Protein AF-A0A1N7DL48-F1 (afdb_monomer_lite)

Foldseek 3Di:
DVVLLCQLPVDLPRDLCSLVVVLVVLVVVLLVQLVVVQVVVLVVVLVVLCCQQPVVCVVPVVDDRPDPCSVVVSVVCVVPPDRQDDSLLSSLVSLLPPSVVVSVVSVVSSQCSQDVSDPPDDSQCSLADDPRGNVVVCVVSVVVNVVSVCSNPPDDDDSDDPPDDPDPPPPVPPDD

Secondary structure (DSSP, 8-state):
-HHHHHHHHH-TTS-THHHHHHHHHHHHHHHHHHHHHHHHHHHHHHHHHHIIIIIIHHH-TTSPPSSTTHHHHHHHHHHS----S-HHHHHHHHIIIIIHHHHHHHHHHHHHHHHHSSTTS-HHHHT-BTTB-HHHHHHHHHHHHHHHHHHHH------S--------TTGGG---

pLDDT: mean 85.5, std 14.34, range [40.66, 98.31]

Organism: NCBI:txid308853

Structure (mmCIF, N/CA/C/O backbone):
data_AF-A0A1N7DL48-F1
#
_entry.id   AF-A0A1N7DL48-F1
#
loop_
_atom_site.group_PDB
_atom_site.id
_atom_site.type_symbol
_atom_site.label_atom_id
_atom_site.label_alt_id
_atom_site.label_comp_id
_atom_site.label_asym_id
_atom_site.label_entity_id
_atom_site.label_seq_id
_atom_site.pdbx_PDB_ins_code
_atom_site.Cartn_x
_atom_site.Cartn_y
_atom_site.Cartn_z
_atom_site.occupancy
_atom_site.B_iso_or_equiv
_atom_site.auth_seq_id
_atom_site.auth_comp_id
_atom_site.auth_asym_id
_atom_site.auth_atom_id
_atom_site.pdbx_PDB_model_num
ATOM 1 N N . MET A 1 1 ? 0.931 8.678 10.208 1.00 83.44 1 MET A N 1
ATOM 2 C CA . MET A 1 1 ? 0.704 7.641 11.242 1.00 83.44 1 MET A CA 1
ATOM 3 C C . MET A 1 1 ? 0.841 8.172 12.660 1.00 83.44 1 MET A C 1
ATOM 5 O O . MET A 1 1 ? -0.102 7.988 13.411 1.00 83.44 1 MET A O 1
ATOM 9 N N . ALA A 1 2 ? 1.936 8.859 13.020 1.00 88.94 2 ALA A N 1
ATOM 10 C CA . ALA A 1 2 ? 2.145 9.377 14.381 1.00 88.94 2 ALA A CA 1
ATOM 11 C C . ALA A 1 2 ? 0.932 10.140 14.945 1.00 88.94 2 ALA A C 1
ATOM 13 O O . ALA A 1 2 ? 0.428 9.758 15.987 1.00 88.94 2 ALA A O 1
ATOM 14 N N . ALA A 1 3 ? 0.379 11.111 14.207 1.00 92.19 3 ALA A N 1
ATOM 15 C CA . ALA A 1 3 ? -0.801 11.861 14.652 1.00 92.19 3 ALA A CA 1
ATOM 16 C C . ALA A 1 3 ? -2.035 10.980 14.941 1.00 92.19 3 ALA A C 1
ATOM 18 O O . ALA A 1 3 ? -2.717 11.198 15.936 1.00 92.19 3 ALA A O 1
ATOM 19 N N . ILE A 1 4 ? -2.297 9.965 14.104 1.00 93.25 4 ILE A N 1
ATOM 20 C CA . ILE A 1 4 ? -3.422 9.036 14.301 1.00 93.25 4 ILE A CA 1
ATOM 21 C C . ILE A 1 4 ? -3.208 8.219 15.572 1.00 93.25 4 ILE A C 1
ATOM 23 O O . ILE A 1 4 ? -4.133 8.093 16.361 1.00 93.25 4 ILE A O 1
ATOM 27 N N . LEU A 1 5 ? -1.997 7.699 15.790 1.00 94.06 5 LEU A N 1
ATOM 28 C CA . LEU A 1 5 ? -1.677 6.933 16.994 1.00 94.06 5 LEU A CA 1
ATOM 29 C C . LEU A 1 5 ? -1.734 7.815 18.245 1.00 94.06 5 LEU A C 1
ATOM 31 O O . LEU A 1 5 ? -2.392 7.455 19.212 1.00 94.06 5 LEU A O 1
ATOM 35 N N . THR A 1 6 ? -1.122 8.999 18.214 1.00 94.62 6 THR A N 1
ATOM 36 C CA . THR A 1 6 ? -1.173 9.955 19.326 1.00 94.62 6 THR A CA 1
ATOM 37 C C . THR A 1 6 ? -2.610 10.294 19.703 1.00 94.62 6 THR A C 1
ATOM 39 O O . THR A 1 6 ? -2.944 10.264 20.881 1.00 94.62 6 THR A O 1
ATOM 42 N N . TRP A 1 7 ? -3.473 10.572 18.723 1.00 94.25 7 TRP A N 1
ATOM 43 C CA . TRP A 1 7 ? -4.881 10.844 18.993 1.00 94.25 7 TRP A CA 1
ATOM 44 C C . TRP A 1 7 ? -5.623 9.592 19.471 1.00 94.25 7 TRP A C 1
ATOM 46 O O . TRP A 1 7 ? -6.312 9.648 20.479 1.00 94.25 7 TRP A O 1
ATOM 56 N N . ALA A 1 8 ? -5.438 8.435 18.829 1.00 93.00 8 ALA A N 1
ATOM 57 C CA . ALA A 1 8 ? -6.088 7.185 19.232 1.00 93.00 8 ALA A CA 1
ATOM 58 C C . ALA A 1 8 ? -5.807 6.812 20.696 1.00 93.00 8 ALA A C 1
ATOM 60 O O . ALA A 1 8 ? -6.681 6.269 21.363 1.00 93.00 8 ALA A O 1
ATOM 61 N N . PHE A 1 9 ? -4.606 7.119 21.193 1.00 93.25 9 PHE A N 1
ATOM 62 C CA . PHE A 1 9 ? -4.165 6.791 22.549 1.00 93.25 9 PHE A CA 1
ATOM 63 C C . PHE A 1 9 ? -4.259 7.946 23.555 1.00 93.25 9 PHE A C 1
ATOM 65 O O . PHE A 1 9 ? -3.932 7.739 24.721 1.00 93.25 9 PHE A O 1
ATOM 72 N N . SER A 1 10 ? -4.708 9.143 23.160 1.00 93.12 10 SER A N 1
ATOM 73 C CA . SER A 1 10 ? -4.767 10.295 24.076 1.00 93.12 10 SER A CA 1
ATOM 74 C C . SER A 1 10 ? -5.903 10.227 25.101 1.00 93.12 10 SER A C 1
ATOM 76 O O . SER A 1 10 ? -5.821 10.884 26.135 1.00 93.12 10 SER A O 1
ATOM 78 N N . SER A 1 11 ? -6.950 9.442 24.837 1.00 90.00 11 SER A N 1
ATOM 79 C CA . SER A 1 11 ? -8.066 9.203 25.758 1.00 90.00 11 SER A CA 1
ATOM 80 C C . SER A 1 11 ? -8.594 7.774 25.597 1.00 90.00 11 SER A C 1
ATOM 82 O O . SER A 1 11 ? -8.664 7.299 24.462 1.00 90.00 11 SER A O 1
ATOM 84 N N . PRO A 1 12 ? -9.003 7.072 26.671 1.00 86.69 12 PRO A N 1
ATOM 85 C CA . PRO A 1 12 ? -9.733 5.802 26.589 1.00 86.69 12 PRO A CA 1
ATOM 86 C C . PRO A 1 12 ? -11.017 5.867 25.749 1.00 86.69 12 PRO A C 1
ATOM 88 O O . PRO A 1 12 ? -11.323 4.900 25.062 1.00 86.69 12 PRO A O 1
ATOM 91 N N . ASP A 1 13 ? -11.695 7.016 25.711 1.00 87.88 13 ASP A N 1
ATOM 92 C CA . ASP A 1 13 ? -12.981 7.178 25.009 1.00 87.88 13 ASP A CA 1
ATOM 93 C C . ASP A 1 13 ? -12.835 7.285 23.483 1.00 87.88 13 ASP A C 1
ATOM 95 O O . ASP A 1 13 ? -13.817 7.222 22.741 1.00 87.88 13 ASP A O 1
ATOM 99 N N . ASN A 1 14 ? -11.607 7.459 22.983 1.00 92.12 14 ASN A N 1
ATOM 100 C CA . ASN A 1 14 ? -11.383 7.586 21.550 1.00 92.12 14 ASN A CA 1
ATOM 101 C C . ASN A 1 14 ? -11.672 6.262 20.822 1.00 92.12 14 ASN A C 1
ATOM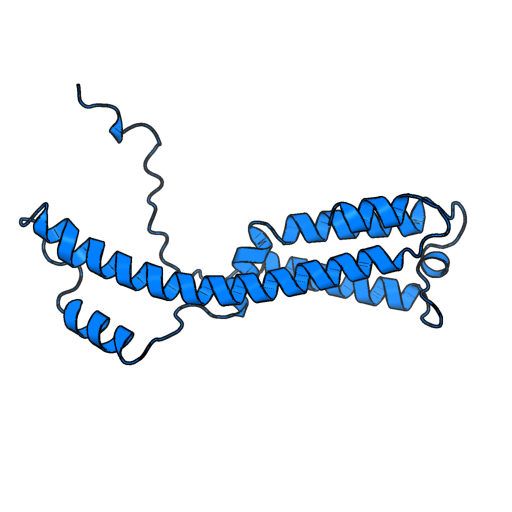 103 O O . ASN A 1 14 ? -11.233 5.188 21.246 1.00 92.12 14 ASN A O 1
ATOM 107 N N . PRO A 1 15 ? -12.345 6.306 19.668 1.00 92.50 15 PRO A N 1
ATOM 108 C CA . PRO A 1 15 ? -12.725 5.098 18.960 1.00 92.50 15 PRO A CA 1
ATOM 109 C C . PRO A 1 15 ? -11.514 4.330 18.423 1.00 92.50 15 PRO A C 1
ATOM 111 O O . PRO A 1 15 ? -10.711 4.866 17.658 1.00 92.50 15 PRO A O 1
ATOM 114 N N . HIS A 1 16 ? -11.419 3.034 18.735 1.00 92.94 16 HIS A N 1
ATOM 115 C CA . HIS A 1 16 ? -10.347 2.163 18.232 1.00 92.94 16 HIS A CA 1
ATOM 116 C C . HIS A 1 16 ? -10.322 2.063 16.691 1.00 92.94 16 HIS A C 1
ATOM 118 O O . HIS A 1 16 ? -9.254 1.885 16.097 1.00 92.94 16 HIS A O 1
ATOM 124 N N . TYR A 1 17 ? -11.467 2.251 16.020 1.00 93.94 17 TYR A N 1
ATOM 125 C CA . TYR A 1 17 ? -11.568 2.219 14.557 1.00 93.94 17 TYR A CA 1
ATOM 126 C C . TYR A 1 17 ? -10.770 3.326 13.850 1.00 93.94 17 TYR A C 1
ATOM 128 O O . TYR A 1 17 ? -10.480 3.195 12.662 1.00 93.94 17 TYR A O 1
ATOM 136 N N . ILE A 1 18 ? -10.335 4.383 14.548 1.00 95.44 18 ILE A N 1
ATOM 137 C CA . ILE A 1 18 ? -9.468 5.405 13.941 1.00 95.44 18 ILE A CA 1
ATOM 138 C C . ILE A 1 18 ? -8.111 4.833 13.502 1.00 95.44 18 ILE A C 1
ATOM 140 O O . ILE A 1 18 ? -7.535 5.280 12.512 1.00 95.44 18 ILE A O 1
ATOM 144 N N . VAL A 1 19 ? -7.608 3.802 14.192 1.00 96.50 19 VAL A N 1
ATOM 145 C CA . VAL A 1 19 ? -6.368 3.120 13.794 1.00 96.50 19 VAL A CA 1
ATOM 146 C C . VAL A 1 19 ? -6.576 2.390 12.463 1.00 96.50 19 VAL A C 1
ATOM 148 O O . VAL A 1 19 ? -5.687 2.415 11.614 1.00 96.50 19 VAL A O 1
ATOM 151 N N . LEU A 1 20 ? -7.777 1.844 12.227 1.00 96.75 20 LEU A N 1
ATOM 152 C CA . LEU A 1 20 ? -8.156 1.223 10.951 1.00 96.75 20 LEU A CA 1
ATOM 153 C C . LEU A 1 20 ? -8.251 2.252 9.816 1.00 96.75 20 LEU A C 1
ATOM 155 O O . LEU A 1 20 ? -7.854 1.960 8.693 1.00 96.75 20 LEU A O 1
ATOM 159 N N . VAL A 1 21 ? -8.676 3.489 10.098 1.00 96.50 21 VAL A N 1
ATOM 160 C CA . VAL A 1 21 ? -8.569 4.594 9.122 1.00 96.50 21 VAL A CA 1
ATOM 161 C C . VAL A 1 21 ? -7.102 4.848 8.753 1.00 96.50 21 VAL A C 1
ATOM 163 O O . VAL A 1 21 ? -6.780 5.089 7.590 1.00 96.50 21 VAL A O 1
ATOM 166 N N . GLY A 1 22 ? -6.192 4.733 9.725 1.00 97.56 22 GLY A N 1
ATOM 167 C CA . GLY A 1 22 ? -4.751 4.769 9.483 1.00 97.56 22 GLY A CA 1
ATOM 168 C C . GLY A 1 22 ? -4.265 3.663 8.545 1.00 97.56 22 GLY A C 1
ATOM 169 O O . GLY A 1 22 ? -3.436 3.943 7.682 1.00 97.56 22 GLY A O 1
ATOM 170 N N . VAL A 1 23 ? -4.804 2.445 8.672 1.00 97.94 23 VAL A N 1
ATOM 171 C CA . VAL A 1 23 ? -4.502 1.314 7.773 1.00 97.94 23 VAL A CA 1
ATOM 172 C C . VAL A 1 23 ? -4.904 1.663 6.341 1.00 97.94 23 VAL A C 1
ATOM 174 O O . VAL A 1 23 ? -4.051 1.654 5.456 1.00 97.94 23 VAL A O 1
ATOM 177 N N . LEU A 1 24 ? -6.143 2.124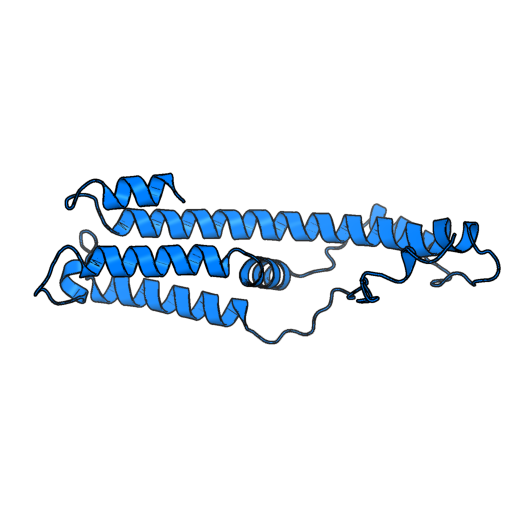 6.138 1.00 97.31 24 LEU A N 1
ATOM 178 C CA . LEU A 1 24 ? -6.641 2.532 4.818 1.00 97.31 24 LEU A CA 1
ATOM 179 C C . LEU A 1 24 ? -5.798 3.648 4.187 1.00 97.31 24 LEU A C 1
ATOM 181 O O . LEU A 1 24 ? -5.524 3.630 2.986 1.00 97.31 24 LEU A O 1
ATOM 185 N N . ALA A 1 25 ? -5.360 4.623 4.988 1.00 97.62 25 ALA A N 1
ATOM 186 C CA . ALA A 1 25 ? -4.483 5.682 4.505 1.00 97.62 25 ALA A CA 1
ATOM 187 C C . ALA A 1 25 ? -3.125 5.123 4.045 1.00 97.62 25 ALA A C 1
ATOM 189 O O . ALA A 1 25 ? -2.637 5.501 2.980 1.00 97.62 25 ALA A O 1
ATOM 190 N N . VAL A 1 26 ? -2.522 4.212 4.817 1.00 97.88 26 VAL A N 1
ATOM 191 C CA . VAL A 1 26 ? -1.257 3.551 4.457 1.00 97.88 26 VAL A CA 1
ATOM 192 C C . VAL A 1 26 ? -1.407 2.716 3.184 1.00 97.88 26 VAL A C 1
ATOM 194 O O . VAL A 1 26 ? -0.527 2.787 2.327 1.00 97.88 26 VAL A O 1
ATOM 197 N N . ASP A 1 27 ? -2.522 2.009 3.004 1.00 97.38 27 ASP A N 1
ATOM 198 C CA . ASP A 1 27 ? -2.807 1.259 1.774 1.00 97.38 27 ASP A CA 1
ATOM 199 C C . ASP A 1 27 ? -2.975 2.176 0.559 1.00 97.38 27 ASP A C 1
ATOM 201 O O . ASP A 1 27 ? -2.457 1.897 -0.524 1.00 97.38 27 ASP A O 1
ATOM 205 N N . MET A 1 28 ? -3.637 3.322 0.728 1.00 97.62 28 MET A N 1
ATOM 206 C CA . MET A 1 28 ? -3.733 4.324 -0.332 1.00 97.62 28 MET A CA 1
ATOM 207 C C . MET A 1 28 ? -2.342 4.838 -0.732 1.00 97.62 28 MET A C 1
ATOM 209 O O . MET A 1 28 ? -2.034 4.915 -1.924 1.00 97.62 28 MET A O 1
ATOM 213 N N . PHE A 1 29 ? -1.479 5.141 0.243 1.00 97.38 29 PHE A N 1
ATOM 214 C CA . PHE A 1 29 ? -0.092 5.525 -0.031 1.00 97.38 29 PHE A CA 1
ATOM 215 C C . PHE A 1 29 ? 0.687 4.406 -0.729 1.00 97.38 29 PHE A C 1
ATOM 217 O O . PHE A 1 29 ? 1.414 4.692 -1.680 1.00 97.38 29 PHE A O 1
ATOM 224 N N . LEU A 1 30 ? 0.491 3.144 -0.337 1.00 97.00 30 LEU A N 1
ATOM 225 C CA . LEU A 1 30 ? 1.093 1.989 -1.006 1.00 97.00 30 LEU A CA 1
ATOM 226 C C . LEU A 1 30 ? 0.694 1.935 -2.483 1.00 97.00 30 LEU A C 1
ATOM 228 O O . LEU A 1 30 ? 1.558 1.759 -3.340 1.00 97.00 30 LEU A O 1
ATOM 232 N N . LEU A 1 31 ? -0.587 2.131 -2.802 1.00 96.38 31 LEU A N 1
ATOM 233 C CA . LEU A 1 31 ? -1.071 2.127 -4.184 1.00 96.38 31 LEU A CA 1
ATOM 234 C C . LEU A 1 31 ? -0.511 3.294 -5.006 1.00 96.38 31 LEU A C 1
ATOM 236 O O . LEU A 1 31 ? -0.106 3.094 -6.153 1.00 96.38 31 LEU A O 1
ATOM 240 N N . ILE A 1 32 ? -0.465 4.500 -4.433 1.00 96.69 32 ILE A N 1
ATOM 241 C CA . ILE A 1 32 ? 0.131 5.677 -5.084 1.00 96.69 32 ILE A CA 1
ATOM 242 C C . ILE A 1 32 ? 1.619 5.429 -5.352 1.00 96.69 32 ILE A C 1
ATOM 244 O O . ILE A 1 32 ? 2.096 5.637 -6.469 1.00 96.69 32 ILE A O 1
ATOM 248 N N . GLU A 1 33 ? 2.345 4.930 -4.354 1.00 95.94 33 GLU A N 1
ATOM 249 C CA . GLU A 1 33 ? 3.773 4.648 -4.459 1.00 95.94 33 GLU A CA 1
ATOM 250 C C . GLU A 1 33 ? 4.064 3.526 -5.454 1.00 95.94 33 GLU A C 1
ATOM 252 O O . GLU A 1 33 ? 5.037 3.607 -6.203 1.00 95.94 33 GLU A O 1
ATOM 257 N N . ALA A 1 34 ? 3.226 2.489 -5.488 1.00 94.25 34 ALA A N 1
ATOM 258 C CA . ALA A 1 34 ? 3.342 1.399 -6.442 1.00 94.25 34 ALA A CA 1
ATOM 259 C C . ALA A 1 34 ? 3.152 1.908 -7.873 1.00 94.25 34 ALA A C 1
ATOM 261 O O . ALA A 1 34 ? 3.959 1.574 -8.730 1.00 94.25 34 ALA A O 1
ATOM 262 N N . ARG A 1 35 ? 2.158 2.769 -8.137 1.00 92.31 35 ARG A N 1
ATOM 263 C CA . ARG A 1 35 ? 1.986 3.398 -9.461 1.00 92.31 35 ARG A CA 1
ATOM 264 C C . ARG A 1 35 ? 3.209 4.227 -9.847 1.00 92.31 35 ARG A C 1
ATOM 266 O O . ARG A 1 35 ? 3.795 3.976 -10.894 1.00 92.31 35 ARG A O 1
ATOM 273 N N . ARG A 1 36 ? 3.659 5.112 -8.951 1.00 92.81 36 ARG A N 1
ATOM 274 C CA . ARG A 1 36 ? 4.854 5.944 -9.161 1.00 92.81 36 ARG A CA 1
ATOM 275 C C . ARG A 1 36 ? 6.114 5.111 -9.405 1.00 92.81 36 ARG A C 1
ATOM 277 O O . ARG A 1 36 ? 6.978 5.499 -10.183 1.00 92.81 36 ARG A O 1
ATOM 284 N N . TYR A 1 37 ? 6.233 3.969 -8.732 1.00 90.88 37 TYR A N 1
ATOM 285 C CA . TYR A 1 37 ? 7.354 3.053 -8.913 1.00 90.88 37 TYR A CA 1
ATOM 286 C C . TYR A 1 37 ? 7.397 2.457 -10.323 1.00 90.88 37 TYR A C 1
ATOM 288 O O . TYR A 1 37 ? 8.486 2.331 -10.868 1.00 90.88 37 TYR A O 1
ATOM 296 N N . ARG A 1 38 ? 6.242 2.159 -10.934 1.00 90.25 38 ARG A N 1
ATOM 297 C CA . ARG A 1 38 ? 6.179 1.669 -12.322 1.00 90.25 38 ARG A CA 1
ATOM 298 C C . ARG A 1 38 ? 6.665 2.719 -13.312 1.00 90.25 38 ARG A C 1
ATOM 300 O O . ARG A 1 38 ? 7.446 2.393 -14.195 1.00 90.25 38 ARG A O 1
ATOM 307 N N . ASP A 1 39 ? 6.262 3.972 -13.125 1.00 88.94 39 ASP A N 1
ATOM 308 C CA . ASP A 1 39 ? 6.712 5.070 -13.989 1.00 88.94 39 ASP A CA 1
ATOM 309 C C . ASP A 1 39 ? 8.226 5.298 -13.854 1.00 88.94 39 ASP A C 1
ATOM 311 O O . ASP A 1 39 ? 8.939 5.473 -14.845 1.00 88.94 39 ASP A O 1
ATOM 315 N N . TYR A 1 40 ? 8.737 5.239 -12.618 1.00 88.50 40 TYR A N 1
ATOM 316 C CA . TYR A 1 40 ? 10.171 5.337 -12.350 1.00 88.50 40 TYR A CA 1
ATOM 317 C C . TYR A 1 40 ? 10.961 4.189 -12.987 1.00 88.50 40 TYR A C 1
ATOM 319 O O . TYR A 1 40 ? 12.052 4.422 -13.502 1.00 88.50 40 TYR A O 1
ATOM 327 N N . ASP A 1 41 ? 10.423 2.969 -12.973 1.00 87.62 41 ASP A N 1
ATOM 328 C CA . ASP A 1 41 ? 11.075 1.799 -13.560 1.00 87.62 41 ASP A CA 1
ATOM 329 C C . ASP A 1 41 ? 11.283 1.956 -15.076 1.00 87.62 41 ASP A C 1
ATOM 331 O O . ASP A 1 41 ? 12.380 1.713 -15.581 1.00 87.62 41 ASP A O 1
ATOM 335 N N . VAL A 1 42 ? 10.289 2.503 -15.789 1.00 88.38 42 VAL A N 1
ATOM 336 C CA . VAL A 1 42 ? 10.418 2.829 -17.221 1.00 88.38 42 VAL A CA 1
ATOM 337 C C . VAL A 1 42 ? 11.545 3.838 -17.455 1.00 88.38 42 VAL A C 1
ATOM 339 O O . VAL A 1 42 ? 12.411 3.624 -18.306 1.00 88.38 42 VAL A O 1
ATOM 342 N N . TYR A 1 43 ? 11.573 4.931 -16.687 1.00 88.69 43 TYR A N 1
ATOM 343 C CA . TYR A 1 43 ? 12.624 5.942 -16.823 1.00 88.69 43 TYR A CA 1
ATOM 344 C C . TYR A 1 43 ? 14.011 5.371 -16.507 1.00 88.69 43 TYR A C 1
ATOM 346 O O . TYR A 1 43 ? 14.967 5.602 -17.250 1.00 88.69 43 TYR A O 1
ATOM 354 N N . ARG A 1 44 ? 14.115 4.580 -15.435 1.00 89.38 44 ARG A N 1
ATOM 355 C CA . ARG A 1 44 ? 15.352 3.907 -15.039 1.00 89.38 44 ARG A CA 1
ATOM 356 C C . ARG A 1 44 ? 15.867 3.005 -16.157 1.00 89.38 44 ARG A C 1
ATOM 358 O O . ARG A 1 44 ? 17.047 3.092 -16.483 1.00 89.38 44 ARG A O 1
ATOM 365 N N . ALA A 1 45 ? 15.005 2.189 -16.763 1.00 87.00 45 ALA A N 1
ATOM 366 C CA . ALA A 1 45 ? 15.398 1.285 -17.840 1.00 87.00 45 ALA A CA 1
ATOM 367 C C . ALA A 1 45 ? 15.950 2.040 -19.064 1.00 87.00 45 ALA A C 1
ATOM 369 O O . ALA A 1 45 ? 16.951 1.623 -19.641 1.00 87.00 45 ALA A O 1
ATOM 370 N N . ARG A 1 46 ? 15.355 3.184 -19.428 1.00 91.25 46 ARG A N 1
ATOM 371 C CA . ARG A 1 46 ? 15.841 4.040 -20.530 1.00 91.25 46 ARG A CA 1
ATOM 372 C C . ARG A 1 46 ? 17.214 4.629 -20.246 1.00 91.25 46 ARG A C 1
ATOM 374 O O . ARG A 1 46 ? 18.112 4.551 -21.081 1.00 91.25 46 ARG A O 1
ATOM 381 N N . VAL A 1 47 ? 17.375 5.214 -19.058 1.00 91.81 47 VAL A N 1
ATOM 382 C CA . VAL A 1 47 ? 18.653 5.792 -18.624 1.00 91.81 47 VAL A CA 1
ATOM 383 C C . VAL A 1 47 ? 19.727 4.717 -18.586 1.00 91.81 47 VAL A C 1
ATOM 385 O O . VAL A 1 47 ? 20.843 4.956 -19.033 1.00 91.81 47 VAL A O 1
ATOM 388 N N . ARG A 1 48 ? 19.389 3.523 -18.104 1.00 89.12 48 ARG A N 1
ATOM 389 C CA . ARG A 1 48 ? 20.322 2.409 -18.035 1.00 89.12 48 ARG A CA 1
ATOM 390 C C . ARG A 1 48 ? 20.778 1.935 -19.411 1.00 89.12 48 ARG A C 1
ATOM 392 O O . ARG A 1 48 ? 21.976 1.777 -19.620 1.00 89.12 48 ARG A O 1
ATOM 399 N N . LEU A 1 49 ? 19.848 1.794 -20.352 1.00 89.00 49 LEU A N 1
ATOM 400 C CA . LEU A 1 49 ? 20.144 1.411 -21.730 1.00 89.00 49 LEU A CA 1
ATOM 401 C C . LEU A 1 49 ? 21.079 2.436 -22.405 1.00 89.00 49 LEU A C 1
ATOM 403 O O . LEU A 1 49 ? 22.039 2.041 -23.069 1.00 89.00 49 LEU A O 1
ATOM 407 N N . LEU A 1 50 ? 20.880 3.737 -22.150 1.00 90.69 50 LEU A N 1
ATOM 408 C CA . LEU A 1 50 ? 21.814 4.799 -22.554 1.00 90.69 50 LEU A CA 1
ATOM 409 C C . LEU A 1 50 ? 23.173 4.692 -21.848 1.00 90.69 50 LEU A C 1
ATOM 411 O O . LEU A 1 50 ? 24.214 4.809 -22.487 1.00 90.69 50 LEU A O 1
ATOM 415 N N . GLN A 1 51 ? 23.193 4.477 -20.534 1.00 90.38 51 GLN A N 1
ATOM 416 C CA . GLN A 1 51 ? 24.437 4.358 -19.771 1.00 90.38 51 GLN A CA 1
ATOM 417 C C . GLN A 1 51 ? 25.293 3.182 -20.256 1.00 90.38 51 GLN A C 1
ATOM 419 O O . GLN A 1 51 ? 26.497 3.348 -20.422 1.00 90.38 51 GLN A O 1
ATOM 424 N N . GLN A 1 52 ? 24.680 2.025 -20.515 1.00 87.38 52 GLN A N 1
ATOM 425 C CA . GLN A 1 52 ? 25.376 0.821 -20.972 1.00 87.38 52 GLN A CA 1
ATOM 426 C C . GLN A 1 52 ? 25.894 0.948 -22.405 1.00 87.38 52 GLN A C 1
ATOM 428 O O . GLN A 1 52 ? 27.045 0.625 -22.656 1.00 87.38 52 GLN A O 1
ATOM 433 N N . ASN A 1 53 ? 25.080 1.438 -23.344 1.00 86.56 53 ASN A N 1
ATOM 434 C CA . ASN A 1 53 ? 25.440 1.362 -24.765 1.00 86.56 53 ASN A CA 1
ATOM 435 C C . ASN A 1 53 ? 25.979 2.674 -25.355 1.00 86.56 53 ASN A C 1
ATOM 437 O O . ASN A 1 53 ? 26.568 2.677 -26.431 1.00 86.56 53 ASN A O 1
ATOM 441 N N . PHE A 1 54 ? 25.750 3.812 -24.696 1.00 87.94 54 PHE A N 1
ATOM 442 C CA . PHE A 1 54 ? 26.338 5.085 -25.109 1.00 87.94 54 PHE A CA 1
ATOM 443 C C . PHE A 1 54 ? 27.507 5.459 -24.208 1.00 87.94 54 PHE A C 1
ATOM 445 O O . PHE A 1 54 ? 28.623 5.597 -24.699 1.00 87.94 54 PHE A O 1
ATOM 452 N N . LEU A 1 55 ? 27.280 5.611 -22.898 1.00 90.25 55 LEU A N 1
ATOM 453 C CA . LEU A 1 55 ? 28.333 6.108 -22.006 1.00 90.25 55 LEU A CA 1
ATOM 454 C C . LEU A 1 55 ? 29.457 5.085 -21.811 1.00 90.25 55 LEU A C 1
ATOM 456 O O . LEU A 1 55 ? 30.611 5.447 -22.007 1.00 90.25 55 LEU A O 1
ATOM 460 N N . ALA A 1 56 ? 29.148 3.829 -21.473 1.00 88.50 56 ALA A N 1
ATOM 461 C CA . ALA A 1 56 ? 30.182 2.822 -21.232 1.00 88.50 56 ALA A CA 1
ATOM 462 C C . ALA A 1 56 ? 30.992 2.513 -22.503 1.00 88.50 56 ALA A C 1
ATOM 464 O O . ALA A 1 56 ? 32.215 2.585 -22.443 1.00 88.50 56 ALA A O 1
ATOM 465 N N . THR A 1 57 ? 30.346 2.308 -23.660 1.00 85.44 57 THR A N 1
ATOM 466 C CA . THR A 1 57 ? 31.057 2.137 -24.946 1.00 85.44 57 THR A CA 1
ATOM 467 C C . THR A 1 57 ? 31.912 3.357 -25.315 1.00 85.44 57 THR A C 1
ATOM 469 O O . THR A 1 57 ? 32.977 3.218 -25.906 1.00 85.44 57 THR A O 1
ATOM 472 N N . THR A 1 58 ? 31.478 4.578 -24.975 1.00 87.25 58 THR A N 1
ATOM 473 C CA . THR A 1 58 ? 32.284 5.786 -25.243 1.00 87.25 58 THR A CA 1
ATOM 474 C C . THR A 1 58 ? 33.512 5.862 -24.334 1.00 87.25 58 THR A C 1
ATOM 476 O O . THR A 1 58 ? 34.560 6.336 -24.766 1.00 87.25 58 THR A O 1
ATOM 479 N N . LEU A 1 59 ? 33.388 5.421 -23.080 1.00 90.62 59 LEU A N 1
ATOM 480 C CA . LEU A 1 59 ? 34.482 5.426 -22.106 1.00 90.62 59 LEU A CA 1
ATOM 481 C C . LEU A 1 59 ? 35.483 4.286 -22.340 1.00 90.62 59 LEU A C 1
ATOM 483 O O . LEU A 1 59 ? 36.675 4.484 -22.124 1.00 90.62 59 LEU A O 1
ATOM 487 N N . ASP A 1 60 ? 35.018 3.128 -22.809 1.00 87.50 60 ASP A N 1
ATOM 488 C CA . ASP A 1 60 ? 35.851 1.992 -23.206 1.00 87.50 60 ASP A CA 1
ATOM 489 C C . ASP A 1 60 ? 35.395 1.435 -24.570 1.00 87.50 60 ASP A C 1
ATOM 491 O O . ASP A 1 60 ? 34.582 0.507 -24.634 1.00 87.50 60 ASP A O 1
ATOM 495 N N . PRO A 1 61 ? 35.941 1.967 -25.681 1.00 80.50 61 PRO A N 1
ATOM 496 C CA . PRO A 1 61 ? 35.580 1.536 -27.032 1.00 80.50 61 PRO A CA 1
ATOM 497 C C . PRO A 1 61 ? 36.001 0.102 -27.380 1.00 80.50 61 PRO A C 1
ATOM 499 O O . PRO A 1 61 ? 35.657 -0.386 -28.458 1.00 80.50 61 PRO A O 1
ATOM 502 N N . SER A 1 62 ? 36.792 -0.563 -26.527 1.00 79.19 62 SER A N 1
ATOM 503 C CA . SER A 1 62 ? 37.210 -1.952 -26.748 1.00 79.19 62 SER A CA 1
ATOM 504 C C . SER A 1 62 ? 36.097 -2.957 -26.429 1.00 79.19 62 SER A C 1
ATOM 506 O O . SER A 1 62 ? 36.087 -4.069 -26.966 1.00 79.19 62 SER A O 1
ATOM 508 N N . GLN A 1 63 ? 35.128 -2.548 -25.609 1.00 74.06 63 GLN A N 1
ATOM 509 C CA . GLN A 1 63 ? 33.927 -3.310 -25.297 1.00 74.06 63 GLN A CA 1
ATOM 510 C C . GLN A 1 63 ? 32.909 -3.128 -26.429 1.00 74.06 63 GLN A C 1
ATOM 512 O O . GLN A 1 63 ? 32.612 -2.010 -26.851 1.00 74.06 63 GLN A O 1
ATOM 517 N N . ARG A 1 64 ? 32.362 -4.232 -26.950 1.00 65.12 64 ARG A N 1
ATOM 518 C CA . ARG A 1 64 ? 31.255 -4.161 -27.916 1.00 65.12 64 ARG A CA 1
ATOM 519 C C . ARG A 1 64 ? 29.987 -3.661 -27.234 1.00 65.12 64 ARG A C 1
ATOM 521 O O . ARG A 1 64 ? 29.757 -3.966 -26.067 1.00 65.12 64 ARG A O 1
ATOM 528 N N . ASP A 1 65 ? 29.140 -2.989 -28.015 1.00 63.78 65 ASP A N 1
ATOM 529 C CA . ASP A 1 65 ? 27.773 -2.665 -27.610 1.00 63.78 65 ASP A CA 1
ATOM 530 C C . ASP A 1 65 ? 27.078 -3.924 -27.074 1.00 63.78 65 ASP A C 1
ATOM 532 O O . ASP A 1 65 ? 27.035 -4.961 -27.743 1.00 63.78 65 ASP A O 1
ATOM 536 N N . GLU A 1 66 ? 26.537 -3.828 -25.859 1.00 63.84 66 GLU A N 1
ATOM 537 C CA . GLU A 1 66 ? 25.879 -4.945 -25.177 1.00 63.84 66 GLU A CA 1
ATOM 538 C C . GLU A 1 66 ? 24.611 -5.372 -25.947 1.00 63.84 66 GLU A C 1
ATOM 540 O O . GLU A 1 66 ? 24.215 -6.534 -25.893 1.00 63.84 66 GLU A O 1
ATOM 545 N N . HIS A 1 67 ? 23.969 -4.436 -26.666 1.00 66.25 67 HIS A N 1
ATOM 546 C CA . HIS A 1 67 ? 22.772 -4.649 -27.492 1.00 66.25 67 HIS A CA 1
ATOM 547 C C . HIS A 1 67 ? 22.923 -3.939 -28.850 1.00 66.25 67 HIS A C 1
ATOM 549 O O . HIS A 1 67 ? 22.964 -2.716 -28.902 1.00 66.25 67 HIS A O 1
ATOM 555 N N . SER A 1 68 ? 22.946 -4.663 -29.974 1.00 71.75 68 SER A N 1
ATOM 556 C CA . SER A 1 68 ? 23.217 -4.073 -31.302 1.00 71.75 68 SER A CA 1
ATOM 557 C C . SER A 1 68 ? 22.169 -3.060 -31.794 1.00 71.75 68 SER A C 1
ATOM 559 O O . SER A 1 68 ? 22.522 -2.128 -32.511 1.00 71.75 68 SER A O 1
ATOM 561 N N . ASP A 1 69 ? 20.903 -3.205 -31.385 1.00 84.12 69 ASP A N 1
ATOM 562 C CA . ASP A 1 69 ? 19.771 -2.371 -31.837 1.00 84.12 69 ASP A CA 1
ATOM 563 C C . ASP A 1 69 ? 19.211 -1.439 -30.747 1.00 84.12 69 ASP A C 1
ATOM 565 O O . ASP A 1 69 ? 18.096 -0.921 -30.855 1.00 84.12 69 ASP A O 1
ATOM 569 N N . TRP A 1 70 ? 19.998 -1.159 -29.705 1.00 87.88 70 TRP A N 1
ATOM 570 C CA . TRP A 1 70 ? 19.556 -0.388 -28.537 1.00 87.88 70 TRP A CA 1
ATOM 571 C C . TRP A 1 70 ? 18.945 0.980 -28.895 1.00 87.88 70 TRP A C 1
ATOM 573 O O . TRP A 1 70 ? 18.004 1.439 -28.250 1.00 87.88 70 TRP A O 1
ATOM 583 N N . ARG A 1 71 ? 19.445 1.644 -29.950 1.00 90.62 71 ARG A N 1
ATOM 584 C CA . ARG A 1 71 ? 18.928 2.948 -30.408 1.00 90.62 71 ARG A CA 1
ATOM 585 C C . ARG A 1 71 ? 17.507 2.840 -30.960 1.00 90.62 71 ARG A C 1
ATOM 587 O O . ARG A 1 71 ? 16.694 3.733 -30.717 1.00 90.62 71 ARG A O 1
ATOM 594 N N . ALA A 1 72 ? 17.220 1.773 -31.704 1.00 89.94 72 ALA A N 1
ATOM 595 C CA . ALA A 1 72 ? 15.899 1.520 -32.266 1.00 89.94 72 ALA A CA 1
ATOM 596 C C . ALA A 1 72 ? 14.908 1.145 -31.157 1.00 89.94 72 ALA A C 1
ATOM 598 O O . ALA A 1 72 ? 13.827 1.727 -31.095 1.00 89.94 72 ALA A O 1
ATOM 599 N N . GLU A 1 73 ? 15.315 0.268 -30.235 1.00 87.88 73 GLU A N 1
ATOM 600 C CA . GLU A 1 73 ? 14.511 -0.129 -29.073 1.00 87.88 73 GLU A CA 1
ATOM 601 C C . GLU A 1 73 ? 14.176 1.071 -28.175 1.00 87.88 73 GLU A C 1
ATOM 603 O O . GLU A 1 73 ? 13.020 1.286 -27.814 1.00 87.88 73 GLU A O 1
ATOM 608 N N . LEU A 1 74 ? 15.166 1.920 -27.879 1.00 90.38 74 LEU A N 1
ATOM 609 C CA . LEU A 1 74 ? 14.952 3.136 -27.099 1.00 90.38 74 LEU A CA 1
ATOM 610 C C . LEU A 1 74 ? 14.014 4.115 -27.818 1.00 90.38 74 LEU A C 1
ATOM 612 O O . LEU A 1 74 ? 13.149 4.718 -27.184 1.00 90.38 74 LEU A O 1
ATOM 616 N N . SER A 1 75 ? 14.172 4.284 -29.137 1.00 92.62 75 SER A N 1
ATOM 617 C CA . SER A 1 75 ? 13.292 5.147 -29.932 1.00 92.62 75 SER A CA 1
ATOM 618 C C . SER A 1 75 ? 11.847 4.650 -29.922 1.00 92.62 75 SER A C 1
ATOM 620 O O . SER A 1 75 ? 10.932 5.463 -29.756 1.00 92.62 75 SER A O 1
ATOM 622 N N . ASP A 1 76 ? 11.637 3.340 -30.070 1.00 90.25 76 ASP A N 1
ATOM 623 C CA . ASP A 1 76 ? 10.304 2.743 -30.016 1.00 90.25 76 ASP A CA 1
ATOM 624 C C . ASP A 1 76 ? 9.690 2.891 -28.621 1.00 90.25 76 ASP A C 1
ATOM 626 O O . ASP A 1 76 ? 8.569 3.379 -28.518 1.00 90.25 76 ASP A O 1
ATOM 630 N N . ASP A 1 77 ? 10.438 2.633 -27.544 1.00 89.38 77 ASP A N 1
ATOM 631 C CA . ASP A 1 77 ? 9.928 2.783 -26.175 1.00 89.38 77 ASP A CA 1
ATOM 632 C C . ASP A 1 77 ? 9.564 4.245 -25.833 1.00 89.38 77 ASP A C 1
ATOM 634 O O . ASP A 1 77 ? 8.586 4.503 -25.128 1.00 89.38 77 ASP A O 1
ATOM 638 N N . TYR A 1 78 ? 10.273 5.245 -26.377 1.00 88.62 78 TYR A N 1
ATOM 639 C CA . TYR A 1 78 ? 9.860 6.653 -26.251 1.00 88.62 78 TYR A CA 1
ATOM 640 C C . TYR A 1 78 ? 8.560 6.969 -27.000 1.00 88.62 78 TYR A C 1
ATOM 642 O O . TYR A 1 78 ? 7.776 7.799 -26.536 1.00 88.62 78 TYR A O 1
ATOM 650 N N . ARG A 1 79 ? 8.324 6.331 -28.151 1.00 89.69 79 ARG A N 1
ATOM 651 C CA . ARG A 1 79 ? 7.096 6.504 -28.947 1.00 89.69 79 ARG A CA 1
ATOM 652 C C . ARG A 1 79 ? 5.925 5.706 -28.377 1.00 89.69 79 ARG A C 1
ATOM 654 O O . ARG A 1 79 ? 4.778 6.126 -28.515 1.00 89.69 79 ARG A O 1
ATOM 661 N N . ARG A 1 80 ? 6.213 4.557 -27.771 1.00 87.69 80 ARG A N 1
ATOM 662 C CA . ARG A 1 80 ? 5.267 3.560 -27.268 1.00 87.69 80 ARG A CA 1
ATOM 663 C C . ARG A 1 80 ? 5.717 3.107 -25.877 1.00 87.69 80 ARG A C 1
ATOM 665 O O . ARG A 1 80 ? 6.249 2.011 -25.736 1.00 87.69 80 ARG A O 1
ATOM 672 N N . PRO A 1 81 ? 5.520 3.941 -24.841 1.00 82.69 81 PRO A N 1
ATOM 673 C CA . PRO A 1 81 ? 5.942 3.600 -23.490 1.00 82.69 81 PRO A CA 1
ATOM 674 C C . PRO A 1 81 ? 5.238 2.330 -23.010 1.00 82.69 81 PRO A C 1
ATOM 676 O O . PRO A 1 81 ? 4.007 2.276 -22.958 1.00 82.69 81 PRO A O 1
ATOM 679 N N . THR A 1 82 ? 6.024 1.324 -22.630 1.00 80.44 82 THR A N 1
ATOM 680 C CA . THR A 1 82 ? 5.514 0.066 -22.075 1.00 80.44 82 THR A CA 1
ATOM 681 C C . THR A 1 82 ? 5.822 -0.028 -20.584 1.00 80.44 82 THR A C 1
ATOM 683 O O . THR A 1 82 ? 6.920 0.284 -20.129 1.00 80.44 82 THR A O 1
ATOM 686 N N . LEU A 1 83 ? 4.832 -0.440 -19.787 1.00 81.56 83 LEU A N 1
ATOM 687 C CA . LEU A 1 83 ? 5.051 -0.704 -18.366 1.00 81.56 83 LEU A CA 1
ATOM 688 C C . LEU A 1 83 ? 5.705 -2.077 -18.227 1.00 81.56 83 LEU A C 1
ATOM 690 O O . LEU A 1 83 ? 5.066 -3.083 -18.523 1.00 81.56 83 LEU A O 1
ATOM 694 N N . LYS A 1 84 ? 6.957 -2.096 -17.762 1.00 78.88 84 LYS A N 1
ATOM 695 C CA . LYS A 1 84 ? 7.778 -3.315 -17.672 1.00 78.88 84 LYS A CA 1
ATOM 696 C C . LYS A 1 84 ? 7.458 -4.186 -16.462 1.00 78.88 84 LYS A C 1
ATOM 698 O O . LYS A 1 84 ? 7.680 -5.381 -16.508 1.00 78.88 84 LYS A O 1
ATOM 703 N N . ILE A 1 85 ? 6.893 -3.589 -15.413 1.00 85.56 85 ILE A N 1
ATOM 704 C CA . ILE A 1 85 ? 6.489 -4.290 -14.192 1.00 85.56 85 ILE A CA 1
ATOM 705 C C . ILE A 1 85 ? 4.975 -4.214 -13.984 1.00 85.56 85 ILE A C 1
ATOM 707 O O . ILE A 1 85 ? 4.314 -3.197 -14.268 1.00 85.56 85 ILE A O 1
ATOM 711 N N . THR A 1 86 ? 4.398 -5.289 -13.449 1.00 88.56 86 THR A N 1
ATOM 712 C CA . THR A 1 86 ? 2.962 -5.337 -13.139 1.00 88.56 86 THR A CA 1
ATOM 713 C C . THR A 1 86 ? 2.633 -4.502 -11.897 1.00 88.56 86 THR A C 1
ATOM 715 O O . THR A 1 86 ? 3.479 -4.258 -11.035 1.00 88.56 86 THR A O 1
ATOM 718 N N . LEU A 1 87 ? 1.376 -4.053 -11.761 1.00 88.50 87 LEU A N 1
ATOM 719 C CA . LEU A 1 87 ? 0.948 -3.337 -10.550 1.00 88.50 87 LEU A CA 1
ATOM 720 C C . LEU A 1 87 ? 1.111 -4.206 -9.298 1.00 88.50 87 LEU A C 1
ATOM 722 O O . LEU A 1 87 ? 1.508 -3.713 -8.247 1.00 88.50 87 LEU A O 1
ATOM 726 N N . LEU A 1 88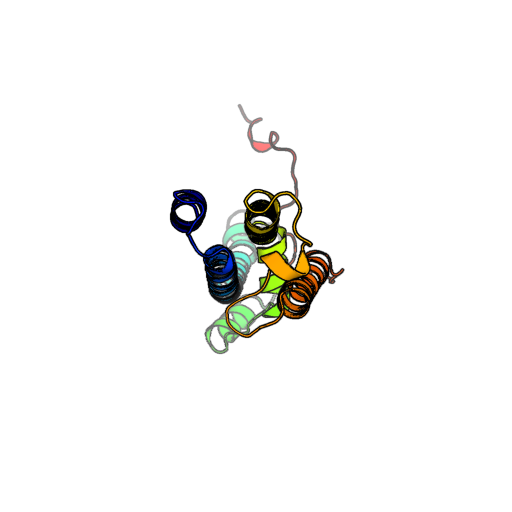 ? 0.826 -5.499 -9.424 1.00 90.12 88 LEU A N 1
ATOM 727 C CA . LEU A 1 88 ? 0.895 -6.440 -8.319 1.00 90.12 88 LEU A CA 1
ATOM 728 C C . LEU A 1 88 ? 2.344 -6.681 -7.865 1.00 90.12 88 LEU A C 1
ATOM 730 O O . LEU A 1 88 ? 2.603 -6.755 -6.665 1.00 90.12 88 LEU A O 1
ATOM 734 N N . GLU A 1 89 ? 3.292 -6.749 -8.800 1.00 88.94 89 GLU A N 1
ATOM 735 C CA . GLU A 1 89 ? 4.727 -6.800 -8.499 1.00 88.94 89 GLU A CA 1
ATOM 736 C C . GLU A 1 89 ? 5.210 -5.516 -7.814 1.00 88.94 89 GLU A C 1
ATOM 738 O O . GLU A 1 89 ? 5.859 -5.581 -6.768 1.00 88.94 89 GLU A O 1
ATOM 743 N N . ALA A 1 90 ? 4.820 -4.347 -8.332 1.00 91.38 90 ALA A N 1
ATOM 744 C CA . ALA A 1 90 ? 5.148 -3.061 -7.719 1.00 91.38 90 ALA A CA 1
ATOM 745 C C . ALA A 1 90 ? 4.625 -2.960 -6.274 1.00 91.38 90 ALA A C 1
ATOM 747 O O . ALA A 1 90 ? 5.357 -2.524 -5.381 1.00 91.38 90 ALA A O 1
ATOM 748 N N . ILE A 1 91 ? 3.384 -3.400 -6.031 1.00 94.00 91 ILE A N 1
ATOM 749 C CA . ILE A 1 91 ? 2.792 -3.462 -4.689 1.00 94.00 91 ILE A CA 1
ATOM 750 C C . ILE A 1 91 ? 3.610 -4.391 -3.794 1.00 94.00 91 ILE A C 1
ATOM 752 O O . ILE A 1 91 ? 4.035 -3.955 -2.731 1.00 94.00 91 ILE A O 1
ATOM 756 N N . SER A 1 92 ? 3.885 -5.630 -4.211 1.00 92.69 92 SER A N 1
ATOM 757 C CA . SER A 1 92 ? 4.642 -6.595 -3.399 1.00 92.69 92 SER A CA 1
ATOM 758 C C . SER A 1 92 ? 6.043 -6.089 -3.034 1.00 92.69 92 SER A C 1
ATOM 760 O O . SER A 1 92 ? 6.448 -6.188 -1.873 1.00 92.69 92 SER A O 1
ATOM 762 N N . ASN A 1 93 ? 6.758 -5.469 -3.978 1.00 90.00 93 ASN A N 1
ATOM 763 C CA . ASN A 1 93 ? 8.091 -4.911 -3.731 1.00 90.00 93 ASN A CA 1
ATOM 764 C C . ASN A 1 93 ? 8.051 -3.768 -2.708 1.00 90.00 93 ASN A C 1
ATOM 766 O O . ASN A 1 93 ? 8.851 -3.728 -1.769 1.00 90.00 93 ASN A O 1
ATOM 770 N N . ARG A 1 94 ? 7.102 -2.835 -2.856 1.00 93.00 94 ARG A N 1
ATOM 771 C CA . ARG A 1 94 ? 6.935 -1.721 -1.909 1.00 93.00 94 ARG A CA 1
ATOM 772 C C . ARG A 1 94 ? 6.439 -2.198 -0.551 1.00 93.00 94 ARG A C 1
ATOM 774 O O . ARG A 1 94 ? 6.902 -1.691 0.476 1.00 93.00 94 ARG A O 1
ATOM 781 N N . LEU A 1 95 ? 5.564 -3.197 -0.550 1.00 94.25 95 LEU A N 1
ATOM 782 C CA . LEU A 1 95 ? 5.043 -3.826 0.647 1.00 94.25 95 LEU A CA 1
ATOM 783 C C . LEU A 1 95 ? 6.173 -4.426 1.479 1.00 94.25 95 LEU A C 1
ATOM 785 O O . LEU A 1 95 ? 6.361 -4.006 2.616 1.00 94.25 95 LEU A O 1
ATOM 789 N N . ARG A 1 96 ? 7.003 -5.293 0.893 1.00 92.38 96 ARG A N 1
ATOM 790 C CA . ARG A 1 96 ? 8.129 -5.931 1.594 1.00 92.38 96 ARG A CA 1
ATOM 791 C C . ARG A 1 96 ? 9.169 -4.930 2.106 1.00 92.38 96 ARG A C 1
ATOM 793 O O . ARG A 1 96 ? 9.742 -5.143 3.168 1.00 92.38 96 ARG A O 1
ATOM 800 N N . ARG A 1 97 ? 9.415 -3.838 1.371 1.00 89.06 97 ARG A N 1
ATOM 801 C CA . ARG A 1 97 ? 10.487 -2.886 1.705 1.00 89.06 97 ARG A CA 1
ATOM 802 C C . ARG A 1 97 ? 10.150 -1.943 2.859 1.00 89.06 97 ARG A C 1
ATOM 804 O O . ARG A 1 97 ? 11.048 -1.587 3.613 1.00 89.06 97 ARG A O 1
ATOM 811 N N . IL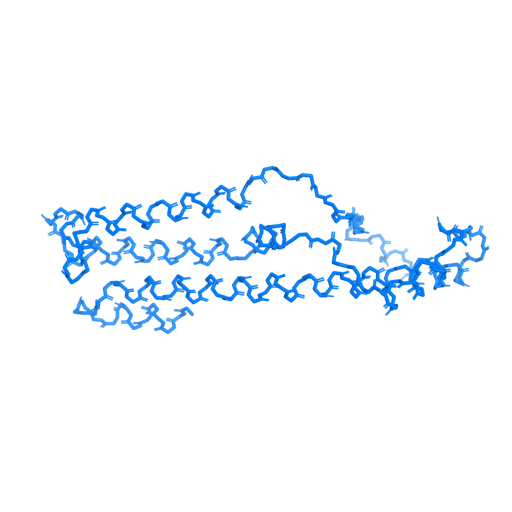E A 1 98 ? 8.906 -1.473 2.957 1.00 93.88 98 ILE A N 1
ATOM 812 C CA . ILE A 1 98 ? 8.544 -0.464 3.969 1.00 93.88 98 ILE A CA 1
ATOM 813 C C . ILE A 1 98 ? 7.109 -0.604 4.475 1.00 93.88 98 ILE A C 1
ATOM 815 O O . ILE A 1 98 ? 6.884 -0.546 5.682 1.00 93.88 98 ILE A O 1
ATOM 819 N N . TYR A 1 99 ? 6.131 -0.826 3.596 1.00 96.25 99 TYR A N 1
ATOM 820 C CA . TYR A 1 99 ? 4.722 -0.747 3.996 1.00 96.25 99 TYR A CA 1
ATOM 821 C C . TYR A 1 99 ? 4.283 -1.904 4.902 1.00 96.25 99 TYR A C 1
ATOM 823 O O . TYR A 1 99 ? 3.444 -1.690 5.769 1.00 96.25 99 TYR A O 1
ATOM 831 N N . PHE A 1 100 ? 4.887 -3.090 4.787 1.00 96.62 100 PHE A N 1
ATOM 832 C CA . PHE A 1 100 ? 4.610 -4.224 5.673 1.00 96.62 100 PHE A CA 1
ATOM 833 C C . PHE A 1 100 ? 4.935 -3.886 7.131 1.00 96.62 100 PHE A C 1
ATOM 835 O O . PHE A 1 100 ? 4.129 -4.152 8.021 1.00 96.62 100 PHE A O 1
ATOM 842 N N . ALA A 1 101 ? 6.071 -3.226 7.377 1.00 96.62 101 ALA A N 1
ATOM 843 C CA . ALA A 1 101 ? 6.441 -2.771 8.714 1.00 96.62 101 ALA A CA 1
ATOM 844 C C . ALA A 1 101 ? 5.438 -1.734 9.250 1.00 96.62 101 ALA A C 1
ATOM 846 O O . ALA A 1 101 ? 4.981 -1.849 10.386 1.00 96.62 101 ALA A O 1
ATOM 847 N N . LEU A 1 102 ? 5.033 -0.763 8.421 1.00 97.31 102 LEU A N 1
ATOM 848 C CA . LEU A 1 102 ? 4.056 0.265 8.808 1.00 97.31 102 LEU A CA 1
ATOM 849 C C . LEU A 1 102 ? 2.688 -0.343 9.155 1.00 97.31 102 LEU A C 1
ATOM 851 O O . LEU A 1 102 ? 2.114 -0.025 10.196 1.00 97.31 102 LEU A O 1
ATOM 855 N N . LEU A 1 103 ? 2.192 -1.250 8.311 1.00 97.88 103 LEU A N 1
ATOM 856 C CA . LEU A 1 103 ? 0.933 -1.962 8.523 1.00 97.88 103 LEU A CA 1
ATOM 857 C C . LEU A 1 103 ? 0.990 -2.860 9.764 1.00 97.88 103 LEU A C 1
ATOM 859 O O . LEU A 1 103 ? 0.010 -2.923 10.504 1.00 97.88 103 LEU A O 1
ATOM 863 N N . THR A 1 104 ? 2.130 -3.505 10.029 1.00 97.38 104 THR A N 1
ATOM 864 C CA . THR A 1 104 ? 2.345 -4.318 11.238 1.00 97.38 104 THR A CA 1
ATOM 865 C C . THR A 1 104 ? 2.267 -3.463 12.500 1.00 97.38 104 THR A C 1
ATOM 867 O O . THR A 1 104 ? 1.576 -3.834 13.445 1.00 97.38 104 THR A O 1
ATOM 870 N N . VAL A 1 105 ? 2.901 -2.285 12.510 1.00 97.62 105 VAL A N 1
ATOM 871 C CA . VAL A 1 105 ? 2.810 -1.348 13.643 1.00 97.62 105 VAL A CA 1
ATOM 872 C C . VAL A 1 105 ? 1.361 -0.930 13.897 1.00 97.62 105 VAL A C 1
ATOM 874 O O . VAL A 1 105 ? 0.924 -0.925 15.045 1.00 97.62 105 VAL A O 1
ATOM 877 N N . LEU A 1 106 ? 0.592 -0.628 12.846 1.00 97.75 106 LEU A N 1
ATOM 878 C CA . LEU A 1 106 ? -0.833 -0.308 12.989 1.00 97.75 106 LEU A CA 1
ATOM 879 C C . LEU A 1 106 ? -1.666 -1.500 13.478 1.00 97.75 106 LEU A C 1
ATOM 881 O O . LEU A 1 106 ? -2.576 -1.298 14.277 1.00 97.75 106 LEU A O 1
ATOM 885 N N . CYS A 1 107 ? -1.335 -2.724 13.055 1.00 97.38 1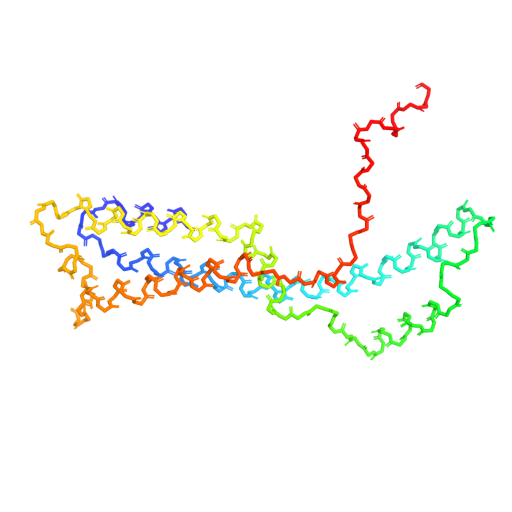07 CYS A N 1
ATOM 886 C CA . CYS A 1 107 ? -1.995 -3.946 13.520 1.00 97.38 107 CYS A CA 1
ATOM 887 C C . CYS A 1 107 ? -1.827 -4.108 15.028 1.00 97.38 107 CYS A C 1
ATOM 889 O O . CYS A 1 107 ? -2.802 -4.232 15.766 1.00 97.38 107 CYS A O 1
ATOM 891 N N . LEU A 1 108 ? -0.576 -4.040 15.488 1.00 96.94 108 LEU A N 1
ATOM 892 C CA . LEU A 1 108 ? -0.231 -4.162 16.899 1.00 96.94 108 LEU A CA 1
ATOM 893 C C . LEU A 1 108 ? -0.848 -3.030 17.719 1.00 96.94 108 LEU A C 1
ATOM 895 O O . LEU A 1 108 ? -1.375 -3.278 18.799 1.00 96.94 108 LEU A O 1
ATOM 899 N N . ALA A 1 109 ? -0.839 -1.803 17.194 1.00 95.94 109 ALA A N 1
ATOM 900 C CA . ALA A 1 109 ? -1.498 -0.674 17.832 1.00 95.94 109 ALA A CA 1
ATOM 901 C C . ALA A 1 109 ? -3.012 -0.892 17.962 1.00 95.94 109 ALA A C 1
ATO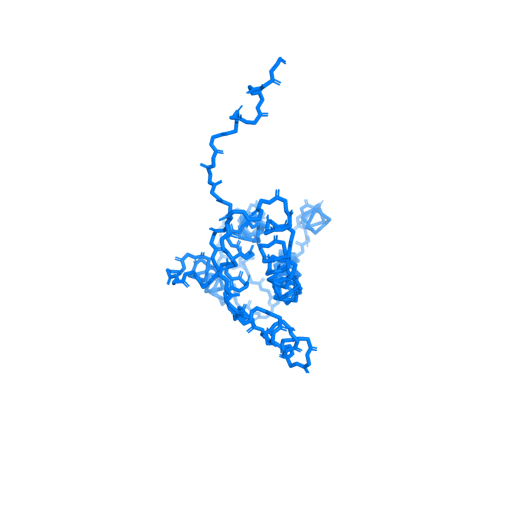M 903 O O . ALA A 1 109 ? -3.574 -0.616 19.017 1.00 95.94 109 ALA A O 1
ATOM 904 N N . TRP A 1 110 ? -3.677 -1.403 16.924 1.00 96.12 110 TRP A N 1
ATOM 905 C CA . TRP A 1 110 ? -5.110 -1.684 16.975 1.00 96.12 110 TRP A CA 1
ATOM 906 C C . TRP A 1 110 ? -5.432 -2.813 17.958 1.00 96.12 110 TRP A C 1
ATOM 908 O O . TRP A 1 110 ? -6.319 -2.642 18.790 1.00 96.12 110 TRP A O 1
ATOM 918 N N . LEU A 1 111 ? -4.673 -3.914 17.930 1.00 94.56 111 LEU A N 1
ATOM 919 C CA . LEU A 1 111 ? -4.817 -5.013 18.890 1.00 94.56 111 LEU A CA 1
ATOM 920 C C . LEU A 1 111 ? -4.649 -4.512 20.323 1.00 94.56 111 LEU A C 1
ATOM 922 O O . LEU A 1 111 ? -5.533 -4.718 21.148 1.00 94.56 111 LEU A O 1
ATOM 926 N N . PHE A 1 112 ? -3.565 -3.781 20.592 1.00 93.31 112 PHE A N 1
ATOM 927 C CA . PHE A 1 112 ? -3.313 -3.193 21.902 1.00 93.31 112 PHE A CA 1
ATOM 928 C C . PHE A 1 112 ? -4.440 -2.244 22.317 1.00 93.31 112 PHE A C 1
ATOM 930 O O . PHE A 1 112 ? -4.888 -2.283 23.458 1.00 93.31 112 PHE A O 1
ATOM 937 N N . ARG A 1 113 ? -4.949 -1.419 21.395 1.00 91.38 113 ARG A N 1
ATOM 938 C CA . ARG A 1 113 ? -6.055 -0.499 21.673 1.00 91.38 113 ARG A CA 1
ATOM 939 C C . ARG A 1 113 ? -7.339 -1.236 22.057 1.00 91.38 113 ARG A C 1
ATOM 941 O O . ARG A 1 113 ? -8.008 -0.793 22.983 1.00 91.38 113 ARG A O 1
ATOM 948 N N . VAL A 1 114 ? -7.662 -2.334 21.375 1.00 90.94 114 VAL A N 1
ATOM 949 C CA . VAL A 1 114 ? -8.847 -3.153 21.670 1.00 90.94 114 VAL A CA 1
ATOM 950 C C . VAL A 1 114 ? -8.683 -3.910 22.991 1.00 90.94 114 VAL A C 1
ATOM 952 O O . VAL A 1 114 ? -9.635 -4.005 23.749 1.00 90.94 114 VAL A O 1
ATOM 955 N N . THR A 1 115 ? -7.492 -4.415 23.322 1.00 88.31 115 THR A N 1
ATOM 956 C CA . THR A 1 115 ? -7.314 -5.263 24.516 1.00 88.31 115 THR A CA 1
ATOM 957 C C . THR A 1 115 ? -6.966 -4.500 25.794 1.00 88.31 115 THR A C 1
ATOM 959 O O . THR A 1 115 ? -7.290 -4.960 26.884 1.00 88.31 115 THR A O 1
ATOM 962 N N . ALA A 1 116 ? -6.263 -3.367 25.705 1.00 85.38 116 ALA A N 1
ATOM 963 C CA . ALA A 1 116 ? -5.695 -2.704 26.884 1.00 85.38 116 ALA A CA 1
ATOM 964 C C . ALA A 1 116 ? -6.709 -1.865 27.679 1.00 85.38 116 ALA A C 1
ATOM 966 O O . ALA A 1 116 ? -6.492 -1.621 28.863 1.00 85.38 116 ALA A O 1
ATOM 967 N N . PHE A 1 117 ? -7.795 -1.414 27.045 1.00 77.75 117 PHE A N 1
ATOM 968 C CA . PHE A 1 117 ? -8.761 -0.488 27.650 1.00 77.75 117 PHE A CA 1
ATOM 969 C C . PHE A 1 117 ? -10.060 -1.158 28.132 1.00 77.75 117 PHE A C 1
ATOM 971 O O . PHE A 1 117 ? -10.879 -0.480 28.743 1.00 77.75 117 PHE A O 1
ATOM 978 N N . ALA A 1 118 ? -10.226 -2.471 27.926 1.00 77.25 118 ALA A N 1
ATOM 979 C CA . ALA A 1 118 ? -11.361 -3.254 28.431 1.00 77.25 118 ALA A CA 1
ATOM 980 C C . ALA A 1 118 ? -10.899 -4.580 29.081 1.00 77.25 118 ALA A C 1
ATOM 982 O O . ALA A 1 118 ? -11.206 -5.671 28.591 1.00 77.25 118 ALA A O 1
ATOM 983 N N . PRO A 1 119 ? -10.103 -4.526 30.166 1.00 72.44 119 PRO A N 1
ATOM 984 C CA . PRO A 1 119 ? -9.639 -5.736 30.833 1.00 72.44 119 PRO A CA 1
ATOM 985 C C . PRO A 1 119 ? -10.825 -6.518 31.423 1.00 72.44 119 PRO A C 1
ATOM 987 O O . PRO A 1 119 ? -11.520 -6.023 32.305 1.00 72.44 119 PRO A O 1
ATOM 990 N N . GLY A 1 120 ? -11.032 -7.754 30.958 1.00 69.56 120 GLY A N 1
ATOM 991 C CA . GLY A 1 120 ? -12.082 -8.659 31.450 1.00 69.56 120 GLY A CA 1
ATOM 992 C C . GLY A 1 120 ? -13.290 -8.827 30.522 1.00 69.56 120 GLY A C 1
ATOM 993 O O . GLY A 1 120 ? -14.115 -9.700 30.780 1.00 69.56 120 GLY A O 1
ATOM 994 N N . GLU A 1 121 ? -13.374 -8.058 29.436 1.00 77.88 121 GLU A N 1
ATOM 995 C CA . GLU A 1 121 ? -14.341 -8.296 28.360 1.00 77.88 121 GLU A CA 1
ATOM 996 C C . GLU A 1 121 ? -13.788 -9.277 27.319 1.00 77.88 121 GLU A C 1
ATOM 998 O O . GLU A 1 121 ? -12.573 -9.422 27.143 1.00 77.88 121 GLU A O 1
ATOM 1003 N N . ASN A 1 122 ? -14.680 -9.970 26.605 1.00 83.06 122 ASN A N 1
ATOM 1004 C CA . ASN A 1 122 ? -14.250 -10.811 25.497 1.00 83.06 122 ASN A CA 1
ATOM 1005 C C . ASN A 1 122 ? -13.814 -9.920 24.330 1.00 83.06 122 ASN A C 1
ATOM 1007 O O . ASN A 1 122 ? -14.513 -8.987 23.945 1.00 83.06 122 ASN A O 1
ATOM 1011 N N . PHE A 1 123 ? -12.697 -10.271 23.692 1.00 84.25 123 PHE A N 1
ATOM 1012 C CA . PHE A 1 123 ? -12.160 -9.554 22.530 1.00 84.25 123 PHE A CA 1
ATOM 1013 C C . PHE A 1 123 ? -13.200 -9.193 21.438 1.00 84.25 123 PHE A C 1
ATOM 1015 O O . PHE A 1 123 ? -13.145 -8.074 20.925 1.00 84.25 123 PHE A O 1
ATOM 1022 N N . PRO A 1 124 ? -14.161 -10.070 21.068 1.00 86.12 124 PRO A N 1
ATOM 1023 C CA . PRO A 1 124 ? -15.176 -9.741 20.068 1.00 86.12 124 PRO A CA 1
ATOM 1024 C C . PRO A 1 124 ? -16.165 -8.656 20.502 1.00 86.12 124 PRO A C 1
ATOM 1026 O O . PRO A 1 124 ? -16.750 -8.021 19.631 1.00 86.12 124 PRO A O 1
ATOM 1029 N N . ASP A 1 125 ? -16.366 -8.447 21.801 1.00 85.19 125 ASP A N 1
ATOM 1030 C CA . ASP A 1 125 ? -17.293 -7.432 22.304 1.00 85.19 125 ASP A CA 1
ATOM 1031 C C . ASP A 1 125 ? -16.637 -6.048 22.206 1.00 85.19 125 ASP A C 1
ATOM 1033 O O . ASP A 1 125 ? -17.211 -5.116 21.644 1.00 85.19 125 ASP A O 1
ATOM 1037 N N . THR A 1 126 ? -15.367 -5.943 22.603 1.00 87.56 126 THR A N 1
ATOM 1038 C CA . THR A 1 126 ? -14.598 -4.690 22.533 1.00 87.56 126 THR A CA 1
ATOM 1039 C C . THR A 1 126 ? -14.194 -4.298 21.105 1.00 87.56 126 THR A C 1
ATOM 1041 O O . THR A 1 126 ? -13.953 -3.128 20.817 1.00 87.56 126 THR A O 1
ATOM 1044 N N . ALA A 1 127 ? -14.118 -5.258 20.178 1.00 90.69 127 ALA A N 1
ATOM 1045 C CA . ALA A 1 127 ? -13.792 -4.992 18.775 1.00 90.69 127 ALA A CA 1
ATOM 1046 C C . ALA A 1 127 ? -14.985 -4.477 17.943 1.00 90.69 127 ALA A C 1
ATOM 1048 O O . ALA A 1 127 ? -14.820 -4.222 16.745 1.00 90.69 127 ALA A O 1
ATOM 1049 N N . ALA A 1 128 ? -16.186 -4.381 18.525 1.00 90.94 128 ALA A N 1
ATOM 1050 C CA . ALA A 1 128 ? -17.392 -3.977 17.813 1.00 90.94 128 ALA A CA 1
ATOM 1051 C C . ALA A 1 128 ? -17.329 -2.511 17.358 1.00 90.94 128 ALA A C 1
ATOM 1053 O O . ALA A 1 128 ? -16.884 -1.626 18.084 1.00 90.94 128 ALA A O 1
ATOM 1054 N N . ILE A 1 129 ? -17.812 -2.242 16.143 1.00 91.44 129 ILE A N 1
ATOM 1055 C CA . ILE A 1 129 ? -17.837 -0.892 15.568 1.00 91.44 129 ILE A CA 1
ATOM 1056 C C . ILE A 1 129 ? -19.278 -0.550 15.210 1.00 91.44 129 ILE A C 1
ATOM 1058 O O . ILE A 1 129 ? -19.823 -1.082 14.244 1.00 91.44 129 ILE A O 1
ATOM 1062 N N . ALA A 1 130 ? -19.884 0.378 15.953 1.00 88.56 130 ALA A N 1
ATOM 1063 C CA . ALA A 1 130 ? -21.286 0.763 15.787 1.00 88.56 130 ALA A CA 1
ATOM 1064 C C . ALA A 1 130 ? -22.218 -0.469 15.794 1.00 88.56 130 ALA A C 1
ATOM 1066 O O . ALA A 1 130 ? -22.325 -1.143 16.812 1.00 88.56 130 ALA A O 1
ATOM 1067 N N . SER A 1 131 ? -22.885 -0.776 14.679 1.00 89.56 131 SER A N 1
ATOM 1068 C CA . SER A 1 131 ? -23.759 -1.949 14.536 1.00 89.56 131 SER A CA 1
ATOM 1069 C C . SER A 1 131 ? -23.037 -3.218 14.066 1.00 89.56 131 SER A C 1
ATOM 1071 O O . SER A 1 131 ? -23.659 -4.278 13.994 1.00 89.56 131 SER A O 1
ATOM 1073 N N . ALA A 1 132 ? -21.748 -3.137 13.725 1.00 91.94 132 ALA A N 1
ATOM 1074 C CA . ALA A 1 132 ? -20.969 -4.277 13.265 1.00 91.94 132 ALA A CA 1
ATOM 1075 C C . ALA A 1 132 ? -20.457 -5.104 14.461 1.00 91.94 132 ALA A C 1
ATOM 1077 O O . ALA A 1 132 ? -19.707 -4.566 15.284 1.00 91.94 132 ALA A O 1
ATOM 1078 N N . PRO A 1 133 ? -20.790 -6.409 14.547 1.00 94.12 133 PRO A N 1
ATOM 1079 C CA . PRO A 1 133 ? -20.277 -7.278 15.603 1.00 94.12 133 PRO A CA 1
ATOM 1080 C C . PRO A 1 133 ? -18.749 -7.346 15.561 1.00 94.12 133 PRO A C 1
ATOM 1082 O O . PRO A 1 133 ? -18.169 -7.510 14.484 1.00 94.12 133 PRO A O 1
ATOM 1085 N N . GLY A 1 134 ? -18.071 -7.282 16.708 1.00 93.19 134 GLY A N 1
ATOM 1086 C CA . GLY A 1 134 ? -16.607 -7.229 16.708 1.00 93.19 134 GLY A CA 1
ATOM 1087 C C . GLY A 1 134 ? -15.939 -8.517 16.230 1.00 93.19 134 GLY A C 1
ATOM 1088 O O . GLY A 1 134 ? -14.846 -8.454 15.678 1.00 93.19 134 GLY A O 1
ATOM 1089 N N . ALA A 1 135 ? -16.624 -9.665 16.288 1.00 93.50 135 ALA A N 1
ATOM 1090 C CA . ALA A 1 135 ? -16.180 -10.883 15.603 1.00 93.50 135 ALA A CA 1
ATOM 1091 C C . ALA A 1 135 ? -16.059 -10.686 14.077 1.00 93.50 135 ALA A C 1
ATOM 1093 O O . ALA A 1 135 ? -15.099 -11.150 13.465 1.00 93.50 135 ALA A O 1
ATOM 1094 N N . VAL A 1 136 ? -17.003 -9.960 13.463 1.00 95.00 136 VAL A N 1
ATOM 1095 C CA . VAL A 1 136 ? -16.978 -9.640 12.026 1.00 95.00 136 VAL A CA 1
ATOM 1096 C C . VAL A 1 136 ? -15.851 -8.655 11.728 1.00 95.00 136 VAL A C 1
ATOM 1098 O O . VAL A 1 136 ? -15.087 -8.870 10.789 1.00 95.00 136 VAL A O 1
ATOM 1101 N N . VAL A 1 137 ? -15.697 -7.616 12.555 1.00 95.94 137 VAL A N 1
ATOM 1102 C CA . VAL A 1 137 ? -14.602 -6.639 12.428 1.00 95.94 137 VAL A CA 1
ATOM 1103 C C . VAL A 1 137 ? -13.244 -7.339 12.515 1.00 95.94 137 VAL A C 1
ATOM 1105 O O . VAL A 1 137 ? -12.416 -7.191 11.618 1.00 95.94 137 VAL A O 1
ATOM 1108 N N . ALA A 1 138 ? -13.033 -8.151 13.550 1.00 95.06 138 ALA A N 1
ATOM 1109 C CA . ALA A 1 138 ? -11.812 -8.922 13.741 1.00 95.06 138 ALA A CA 1
ATOM 1110 C C . ALA A 1 138 ? -11.550 -9.894 12.585 1.00 95.06 138 ALA A C 1
ATOM 1112 O O . ALA A 1 138 ? -10.414 -10.005 12.130 1.00 95.06 138 ALA A O 1
ATOM 1113 N N . GLY A 1 139 ? -12.590 -10.558 12.071 1.00 96.12 139 GLY A N 1
ATOM 1114 C CA . GLY A 1 139 ? -12.486 -11.441 10.910 1.00 96.12 139 GLY A CA 1
ATOM 1115 C C . GLY A 1 139 ? -12.040 -10.707 9.645 1.00 96.12 139 GLY A C 1
ATOM 1116 O O . GLY A 1 139 ? -11.145 -11.183 8.945 1.00 96.12 139 GLY A O 1
ATOM 1117 N N . ILE A 1 140 ? -12.602 -9.524 9.372 1.00 96.75 140 ILE A N 1
ATOM 1118 C CA . ILE A 1 140 ? -12.211 -8.683 8.230 1.00 96.75 140 ILE A CA 1
ATOM 1119 C C . ILE A 1 140 ? -10.761 -8.218 8.378 1.00 96.75 140 ILE A C 1
ATOM 1121 O O . ILE A 1 140 ? -9.969 -8.385 7.451 1.00 96.75 140 ILE A O 1
ATOM 1125 N N . VAL A 1 141 ? -10.397 -7.681 9.547 1.00 97.06 141 VAL A N 1
ATOM 1126 C CA . VAL A 1 141 ? -9.035 -7.207 9.834 1.00 97.06 141 VAL A CA 1
ATOM 1127 C C . VAL A 1 141 ? -8.032 -8.357 9.715 1.00 97.06 141 VAL A C 1
ATOM 1129 O O . VAL A 1 141 ? -7.024 -8.228 9.023 1.00 97.06 141 VAL A O 1
ATOM 1132 N N . GLY A 1 142 ? -8.326 -9.509 10.319 1.00 97.38 142 GLY A N 1
ATOM 1133 C CA . GLY A 1 142 ? -7.484 -10.701 10.237 1.00 97.38 142 GLY A CA 1
ATOM 1134 C C . GLY A 1 142 ? -7.303 -11.186 8.799 1.00 97.38 142 GLY A C 1
ATOM 1135 O O . GLY A 1 142 ? -6.175 -11.403 8.362 1.00 97.38 142 GLY A O 1
ATOM 1136 N N . THR A 1 143 ? -8.392 -11.276 8.031 1.00 98.25 143 THR A N 1
ATOM 1137 C CA . THR A 1 143 ? -8.349 -11.673 6.612 1.00 98.25 143 THR A CA 1
ATOM 1138 C C . THR A 1 143 ? -7.508 -10.704 5.784 1.00 98.25 143 THR A C 1
ATOM 1140 O O . THR A 1 143 ? -6.685 -11.132 4.976 1.00 98.25 143 THR A O 1
ATOM 1143 N N . PHE A 1 144 ? -7.664 -9.399 6.015 1.00 98.31 144 PHE A N 1
ATOM 1144 C CA . PHE A 1 144 ? -6.857 -8.371 5.368 1.00 98.31 144 PHE A CA 1
ATOM 1145 C C . PHE A 1 144 ? -5.360 -8.558 5.663 1.00 98.31 144 PHE A C 1
ATOM 1147 O O . PHE A 1 144 ? -4.559 -8.614 4.730 1.00 98.31 144 PHE A O 1
ATOM 1154 N N . TYR A 1 145 ? -4.974 -8.736 6.930 1.00 98.12 145 TYR A N 1
ATOM 1155 C CA . TYR A 1 145 ? -3.567 -8.915 7.308 1.00 98.12 145 TYR A CA 1
ATOM 1156 C C . TYR A 1 145 ? -2.963 -10.227 6.798 1.00 98.12 145 TYR A C 1
ATOM 1158 O O . TYR A 1 145 ? -1.792 -10.249 6.414 1.00 98.12 145 TYR A O 1
ATOM 1166 N N . VAL A 1 146 ? -3.753 -11.300 6.721 1.00 97.94 146 VAL A N 1
ATOM 1167 C CA . VAL A 1 146 ? -3.342 -12.535 6.037 1.00 97.94 146 VAL A CA 1
ATOM 1168 C C . VAL A 1 146 ? -3.081 -12.253 4.557 1.00 97.94 146 VAL A C 1
ATOM 1170 O O . VAL A 1 146 ? -2.032 -12.634 4.046 1.00 97.94 146 VAL A O 1
ATOM 1173 N N . GLY A 1 147 ? -3.971 -11.524 3.878 1.00 96.62 147 GLY A N 1
ATOM 1174 C CA . GLY A 1 147 ? -3.770 -11.100 2.490 1.00 96.62 147 GLY A CA 1
ATOM 1175 C C . GLY A 1 147 ? -2.501 -10.264 2.298 1.00 96.62 147 GLY A C 1
ATOM 1176 O O . GLY A 1 147 ? -1.733 -10.517 1.372 1.00 96.62 147 GLY A O 1
ATOM 1177 N N . VAL A 1 148 ? -2.230 -9.321 3.204 1.00 96.81 148 VAL A N 1
ATOM 1178 C CA . VAL A 1 148 ? -0.993 -8.523 3.223 1.00 96.81 148 VAL A CA 1
ATOM 1179 C C . VAL A 1 148 ? 0.241 -9.418 3.356 1.00 96.81 148 VAL A C 1
ATOM 1181 O O . VAL A 1 148 ? 1.194 -9.252 2.599 1.00 96.81 148 VAL A O 1
ATOM 1184 N N . LEU A 1 149 ? 0.231 -10.388 4.274 1.00 95.81 149 LEU A N 1
ATOM 1185 C CA . LEU A 1 149 ? 1.344 -11.318 4.476 1.00 95.81 149 LEU A CA 1
ATOM 1186 C C . LEU A 1 149 ? 1.576 -12.177 3.228 1.00 95.81 149 LEU A C 1
ATOM 1188 O O . LEU A 1 149 ? 2.698 -12.268 2.732 1.00 95.81 149 LEU A O 1
ATOM 1192 N N . VAL A 1 150 ? 0.503 -12.736 2.670 1.00 94.75 150 VAL A N 1
ATOM 1193 C CA . VAL A 1 150 ? 0.539 -13.507 1.425 1.00 94.75 150 VAL A CA 1
ATOM 1194 C C . VAL A 1 150 ? 1.127 -12.659 0.296 1.00 94.75 150 VAL A C 1
ATOM 1196 O O . VAL A 1 150 ? 2.085 -13.083 -0.337 1.00 94.75 150 VAL A O 1
ATOM 1199 N N . LEU A 1 151 ? 0.645 -11.432 0.077 1.00 93.38 151 LEU A N 1
ATOM 1200 C CA . LEU A 1 151 ? 1.163 -10.539 -0.968 1.00 93.38 151 LEU A CA 1
ATOM 1201 C C . LEU A 1 151 ? 2.613 -10.097 -0.736 1.00 93.38 151 LEU A C 1
ATOM 1203 O O . LEU A 1 151 ? 3.349 -9.898 -1.707 1.00 93.38 151 LEU A O 1
ATOM 1207 N N . ALA A 1 152 ? 3.021 -9.924 0.522 1.00 92.62 152 ALA A N 1
ATOM 1208 C CA . ALA A 1 152 ? 4.368 -9.506 0.889 1.00 92.62 152 ALA A CA 1
ATOM 1209 C C . ALA A 1 152 ? 5.394 -10.618 0.661 1.00 92.62 152 ALA A C 1
ATOM 1211 O O . ALA A 1 152 ? 6.520 -10.319 0.266 1.00 92.62 152 ALA A O 1
ATOM 1212 N N . PHE A 1 153 ? 5.026 -11.882 0.879 1.00 90.38 153 PHE A N 1
ATOM 1213 C CA . PHE A 1 153 ? 5.946 -13.025 0.839 1.00 90.38 153 PHE A CA 1
ATOM 1214 C C . PHE A 1 153 ? 5.671 -14.020 -0.290 1.00 90.38 153 PHE A C 1
ATOM 1216 O O . PHE A 1 153 ? 6.386 -15.013 -0.392 1.00 90.38 153 PHE A O 1
ATOM 1223 N N . TRP A 1 154 ? 4.700 -13.751 -1.169 1.00 86.44 154 TRP A N 1
ATOM 1224 C CA . TRP A 1 154 ? 4.448 -14.613 -2.321 1.00 86.44 154 TRP A CA 1
ATOM 1225 C C . TRP A 1 154 ? 5.723 -14.750 -3.167 1.00 86.44 154 TRP A C 1
ATOM 1227 O O . TRP A 1 154 ? 6.291 -13.724 -3.572 1.00 86.44 154 TRP A O 1
ATOM 1237 N N . PRO A 1 155 ? 6.187 -15.981 -3.443 1.00 71.75 155 PRO A N 1
ATOM 1238 C CA . PRO A 1 155 ? 7.324 -16.199 -4.320 1.00 71.75 155 PRO A CA 1
ATOM 1239 C C . PRO A 1 155 ? 6.933 -15.756 -5.731 1.00 71.75 155 PRO A C 1
ATOM 1241 O O . PRO A 1 155 ? 5.984 -16.272 -6.319 1.00 71.75 155 PRO A O 1
ATOM 1244 N N . ARG A 1 156 ? 7.634 -14.753 -6.260 1.00 67.44 156 ARG A N 1
ATOM 1245 C CA . ARG A 1 156 ? 7.505 -14.330 -7.655 1.00 67.44 156 ARG A CA 1
ATOM 1246 C C . ARG A 1 156 ? 8.871 -14.319 -8.300 1.00 67.44 156 ARG A C 1
ATOM 1248 O O . ARG A 1 156 ? 9.836 -13.858 -7.688 1.00 67.44 156 ARG A O 1
ATOM 1255 N N . GLU A 1 157 ? 8.915 -14.820 -9.527 1.00 58.00 157 GLU A N 1
ATOM 1256 C CA . GLU A 1 157 ? 10.037 -14.601 -10.428 1.00 58.00 157 GLU A CA 1
ATOM 1257 C C . GLU A 1 157 ? 10.175 -13.091 -10.614 1.00 58.00 157 GLU A C 1
ATOM 1259 O O . GLU A 1 157 ? 9.221 -12.388 -10.943 1.00 58.00 157 GLU A O 1
ATOM 1264 N N . ARG A 1 158 ? 11.338 -12.576 -10.235 1.00 56.81 158 ARG A N 1
ATOM 1265 C CA . ARG A 1 158 ? 11.623 -11.149 -10.228 1.00 56.81 158 ARG A CA 1
ATOM 1266 C C . ARG A 1 158 ? 11.983 -10.751 -11.654 1.00 56.81 158 ARG A C 1
ATOM 1268 O O . ARG A 1 158 ? 13.065 -11.097 -12.116 1.00 56.81 158 ARG A O 1
ATOM 1275 N N . GLU A 1 159 ? 11.089 -10.047 -12.343 1.00 54.53 159 GLU A N 1
ATOM 1276 C CA . GLU A 1 159 ? 11.320 -9.630 -13.736 1.00 54.53 159 GLU A CA 1
ATOM 1277 C C . GLU A 1 159 ? 12.317 -8.461 -13.825 1.00 54.53 159 GLU A C 1
ATOM 1279 O O . GLU A 1 159 ? 13.008 -8.283 -14.830 1.00 54.53 159 GLU A O 1
ATOM 1284 N N . ALA A 1 160 ? 12.471 -7.691 -12.743 1.00 53.38 160 ALA A N 1
ATOM 1285 C CA . ALA A 1 160 ? 13.480 -6.643 -12.655 1.00 53.38 160 ALA A CA 1
ATOM 1286 C C . ALA A 1 160 ? 14.894 -7.234 -12.478 1.00 53.38 160 ALA A C 1
ATOM 1288 O O . ALA A 1 160 ? 15.238 -7.709 -11.391 1.00 53.38 160 ALA A O 1
ATOM 1289 N N . LYS A 1 161 ? 15.732 -7.139 -13.525 1.00 49.72 161 LYS A N 1
ATOM 1290 C CA . LYS A 1 161 ? 17.183 -7.408 -13.467 1.00 49.72 161 LYS A CA 1
ATOM 1291 C C . LYS A 1 161 ? 17.803 -6.699 -12.253 1.00 49.72 161 LYS A C 1
ATOM 1293 O O . LYS A 1 161 ? 17.761 -5.472 -12.143 1.00 49.72 161 LYS A O 1
ATOM 1298 N N . GLU A 1 162 ? 18.400 -7.460 -11.339 1.00 48.66 162 GLU A N 1
ATOM 1299 C CA . GLU A 1 162 ? 19.270 -6.901 -10.304 1.00 48.66 162 GLU A CA 1
ATOM 1300 C C . GLU A 1 162 ? 20.569 -6.417 -10.942 1.00 48.66 162 GLU A C 1
ATOM 1302 O O . GLU A 1 162 ? 21.451 -7.200 -11.267 1.00 48.66 162 GLU A O 1
ATOM 1307 N N . GLU A 1 163 ? 20.668 -5.110 -11.167 1.00 51.16 163 GLU A N 1
ATOM 1308 C CA . GLU A 1 163 ? 21.842 -4.511 -11.816 1.00 51.16 163 GLU A CA 1
ATOM 1309 C C . GLU A 1 163 ? 22.935 -4.063 -10.853 1.00 51.16 163 GLU A C 1
ATOM 1311 O O . GLU A 1 163 ? 24.054 -3.779 -11.278 1.00 51.16 163 GLU A O 1
ATOM 1316 N N . PHE A 1 164 ? 22.633 -3.978 -9.560 1.00 51.22 164 PHE A N 1
ATOM 1317 C CA . PHE A 1 164 ? 23.666 -3.721 -8.571 1.00 51.22 164 PHE A CA 1
ATOM 1318 C C . PHE A 1 164 ? 24.281 -5.061 -8.204 1.00 51.22 164 PHE A C 1
ATOM 1320 O O . PHE A 1 164 ? 23.758 -5.784 -7.362 1.00 51.22 164 PHE A O 1
ATOM 1327 N N . ARG A 1 165 ? 25.390 -5.396 -8.868 1.00 49.12 165 ARG A N 1
ATOM 1328 C CA . ARG A 1 165 ? 26.316 -6.393 -8.339 1.00 49.12 165 ARG A CA 1
ATOM 1329 C C . ARG A 1 165 ? 26.687 -5.915 -6.935 1.00 49.12 165 ARG A C 1
ATOM 1331 O O . ARG A 1 165 ? 27.151 -4.782 -6.789 1.00 49.12 165 ARG A O 1
ATOM 1338 N N . GLU A 1 166 ? 26.446 -6.734 -5.916 1.00 46.69 166 GLU A N 1
ATOM 1339 C CA . GLU A 1 166 ? 27.038 -6.538 -4.592 1.00 46.69 166 GLU A CA 1
ATOM 1340 C C . GLU A 1 166 ? 28.552 -6.741 -4.736 1.00 46.69 166 GLU A C 1
ATOM 1342 O O . GLU A 1 166 ? 29.102 -7.793 -4.441 1.00 46.69 166 GLU A O 1
ATOM 1347 N N . THR A 1 167 ? 29.233 -5.761 -5.320 1.00 49.03 167 THR A N 1
ATOM 1348 C CA . THR A 1 167 ? 30.680 -5.635 -5.181 1.00 49.03 167 THR A CA 1
ATOM 1349 C C . THR A 1 167 ? 30.910 -5.148 -3.762 1.00 49.03 167 THR A C 1
ATOM 1351 O O . THR A 1 167 ? 30.268 -4.180 -3.341 1.00 49.03 167 THR A O 1
ATOM 1354 N N . GLU A 1 168 ? 31.764 -5.849 -3.019 1.00 45.91 168 GLU A N 1
ATOM 1355 C CA . GLU A 1 168 ? 32.114 -5.496 -1.647 1.00 45.91 168 GLU A CA 1
ATOM 1356 C C . GLU A 1 168 ? 32.434 -3.997 -1.561 1.00 45.91 168 GLU A C 1
ATOM 1358 O O . GLU A 1 168 ? 33.182 -3.444 -2.372 1.00 45.91 168 GLU A O 1
ATOM 1363 N N . ALA A 1 169 ? 31.797 -3.312 -0.610 1.00 48.19 169 ALA A N 1
ATOM 1364 C CA . ALA A 1 169 ? 31.959 -1.882 -0.401 1.00 48.19 169 ALA A CA 1
ATOM 1365 C C . ALA A 1 169 ? 33.390 -1.583 0.090 1.00 48.19 169 ALA A C 1
ATOM 1367 O O . ALA A 1 169 ? 33.628 -1.472 1.289 1.00 48.19 169 ALA A O 1
ATOM 1368 N N . GLY A 1 170 ? 34.345 -1.469 -0.835 1.00 54.41 170 GLY A N 1
ATOM 1369 C CA . GLY A 1 170 ? 35.757 -1.227 -0.526 1.00 54.41 170 GLY A CA 1
ATOM 1370 C C . GLY A 1 170 ? 36.673 -1.148 -1.748 1.00 54.41 170 GLY A C 1
ATOM 1371 O O . GLY A 1 170 ? 37.613 -0.362 -1.734 1.00 54.41 170 GLY A O 1
ATOM 1372 N N . ASP A 1 171 ? 36.346 -1.858 -2.829 1.00 49.09 171 ASP A N 1
ATOM 1373 C CA . ASP A 1 171 ? 37.259 -2.053 -3.972 1.00 49.09 171 ASP A CA 1
ATOM 1374 C C . ASP A 1 171 ? 37.567 -0.758 -4.759 1.00 49.09 171 ASP A C 1
ATOM 1376 O O . ASP A 1 171 ? 38.633 -0.584 -5.333 1.00 49.09 171 ASP A O 1
ATOM 1380 N N . TRP A 1 172 ? 36.667 0.231 -4.714 1.00 50.00 172 TRP A N 1
ATOM 1381 C CA . TRP A 1 172 ? 36.861 1.535 -5.371 1.00 50.00 172 TRP A CA 1
ATOM 1382 C C . TRP A 1 172 ? 37.757 2.516 -4.599 1.00 50.00 172 TRP A C 1
ATOM 1384 O O . TRP A 1 172 ? 37.972 3.631 -5.071 1.00 50.00 172 TRP A O 1
ATOM 1394 N N . LYS A 1 173 ? 38.217 2.162 -3.391 1.00 53.97 173 LYS A N 1
ATOM 1395 C CA . LYS A 1 173 ? 39.078 3.028 -2.566 1.00 53.97 173 LYS A CA 1
ATOM 1396 C C . LYS A 1 173 ? 40.564 2.673 -2.625 1.00 53.97 173 LYS A C 1
ATOM 1398 O O . LYS A 1 173 ? 41.345 3.385 -2.003 1.00 53.97 173 LYS A O 1
ATOM 1403 N N . GLU A 1 174 ? 40.964 1.653 -3.379 1.00 53.38 174 GLU A N 1
ATOM 1404 C CA . GLU A 1 174 ? 42.379 1.366 -3.629 1.00 53.38 174 GLU A CA 1
ATOM 1405 C C . GLU A 1 174 ? 42.800 1.853 -5.018 1.00 53.38 174 GLU A C 1
ATOM 1407 O O . GLU A 1 174 ? 42.958 1.092 -5.968 1.00 53.38 174 GLU A O 1
ATOM 1412 N N . SER A 1 175 ? 43.014 3.161 -5.126 1.00 49.66 175 SER A N 1
ATOM 1413 C CA . SER A 1 175 ? 44.002 3.702 -6.055 1.00 49.66 175 SER A CA 1
ATOM 1414 C C . SER A 1 175 ? 44.524 5.027 -5.502 1.00 49.66 175 SER A C 1
ATOM 1416 O O . SER A 1 175 ? 43.824 6.038 -5.576 1.00 49.66 175 SER A O 1
ATOM 1418 N N . GLU A 1 176 ? 45.757 4.940 -4.993 1.00 40.66 176 GLU A N 1
ATOM 1419 C CA . GLU A 1 176 ? 46.671 5.980 -4.474 1.00 40.66 176 GLU A CA 1
ATOM 1420 C C . GLU A 1 176 ? 46.520 6.426 -3.010 1.00 40.66 176 GLU A C 1
ATOM 1422 O O . GLU A 1 176 ? 45.541 7.115 -2.644 1.00 40.66 176 GLU A O 1
#

InterPro domains:
  IPR014470 Uncharacterised conserved protein UCP01500 [PF10028] (1-152)

Sequence (176 aa):
MAAILTWAFSSPDNPHYIVLVGVLAVDMFLLIEARRYRDYDVYRARVRLLQQNFLATTLDPSQRDEHSDWRAELSDDYRRPTLKITLLEAISNRLRRIYFALLTVLCLAWLFRVTAFAPGENFPDTAAIASAPGAVVAGIVGTFYVGVLVLAFWPREREAKEEFRETEAGDWKESE

Radius of gyration: 23.98 Å; chains: 1; bounding box: 70×28×64 Å